Protein AF-A0A8C6QSW6-F1 (afdb_monomer_lite)

Organism: Nannospalax galili (NCBI:txid1026970)

Radius of gyration: 12.39 Å; chains: 1; bounding box: 35×23×29 Å

Secondary structure (DSSP, 8-state):
--------S------S--HHHHHHHHHHHTT-SSHHHHHHHHT-S---B-TTT--B-----TT--

InterPro domains:
  IPR020186 Meiosis-expressed gene 1 protein [PF15163] (11-65)
  IPR020186 Meiosis-expressed gene 1 protein [PTHR17008] (1-65)

pLDDT: mean 89.31, std 11.82, range [40.28, 97.06]

Structure (mmCIF, N/CA/C/O backbone):
data_AF-A0A8C6QSW6-F1
#
_entry.id   AF-A0A8C6QSW6-F1
#
loop_
_atom_site.group_PDB
_atom_site.id
_atom_site.type_symbol
_atom_site.label_atom_id
_atom_site.label_alt_id
_atom_site.label_comp_id
_atom_site.label_asym_id
_atom_site.label_entity_id
_atom_site.label_seq_id
_atom_site.pdbx_PDB_ins_code
_atom_site.Cartn_x
_atom_site.Cartn_y
_atom_site.Cartn_z
_atom_site.occupancy
_atom_site.B_iso_or_equiv
_atom_site.auth_seq_id
_atom_site.auth_comp_id
_atom_site.auth_asym_id
_atom_site.auth_atom_id
_atom_site.pdbx_PDB_model_num
ATOM 1 N N . MET A 1 1 ? 24.027 6.696 -0.351 1.00 40.28 1 MET A N 1
ATOM 2 C CA . MET A 1 1 ? 23.333 6.772 0.951 1.00 40.28 1 M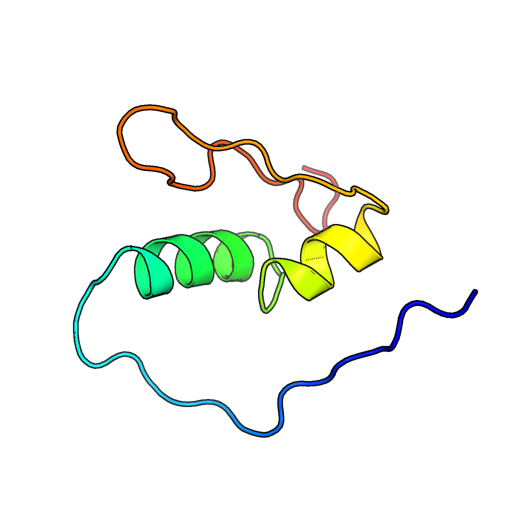ET A CA 1
ATOM 3 C C . MET A 1 1 ? 22.451 5.545 1.034 1.00 40.28 1 MET A C 1
ATOM 5 O O . MET A 1 1 ? 21.565 5.429 0.199 1.00 40.28 1 MET A O 1
ATOM 9 N N . ALA A 1 2 ? 22.756 4.587 1.910 1.00 41.53 2 ALA A N 1
ATOM 10 C CA . ALA A 1 2 ? 21.913 3.406 2.065 1.00 41.53 2 ALA A CA 1
ATOM 11 C C . ALA A 1 2 ? 20.533 3.875 2.538 1.00 41.53 2 ALA A C 1
ATOM 13 O O . ALA A 1 2 ? 20.419 4.452 3.620 1.00 41.53 2 ALA A O 1
ATOM 14 N N . SER A 1 3 ? 19.514 3.708 1.695 1.00 56.16 3 SER A N 1
ATOM 15 C CA . SER A 1 3 ? 18.114 3.820 2.091 1.00 56.16 3 SER A CA 1
ATOM 16 C C . SER A 1 3 ? 17.966 2.952 3.330 1.00 56.16 3 SER A C 1
ATOM 18 O O . SER A 1 3 ? 18.249 1.761 3.263 1.00 56.16 3 SER A O 1
ATOM 20 N N . SER A 1 4 ? 17.632 3.536 4.474 1.00 61.91 4 SER A N 1
ATOM 21 C CA . SER A 1 4 ? 17.415 2.769 5.693 1.00 61.91 4 SER A CA 1
ATOM 22 C C . SER A 1 4 ? 16.398 1.669 5.388 1.00 61.91 4 SER A C 1
ATOM 24 O O . SER A 1 4 ? 15.235 1.961 5.115 1.00 61.91 4 SER A O 1
ATOM 26 N N . ASP A 1 5 ? 16.840 0.410 5.373 1.00 69.75 5 ASP A N 1
ATOM 27 C CA . ASP A 1 5 ? 15.987 -0.766 5.196 1.00 69.75 5 ASP A CA 1
ATOM 28 C C . ASP A 1 5 ? 15.097 -0.909 6.438 1.00 69.75 5 ASP A C 1
ATOM 30 O O . ASP A 1 5 ? 15.330 -1.735 7.325 1.00 69.75 5 ASP A O 1
ATOM 34 N N . VAL A 1 6 ? 14.091 -0.038 6.548 1.00 82.56 6 VAL A N 1
ATOM 35 C CA . VAL A 1 6 ? 13.106 -0.055 7.621 1.00 82.56 6 VAL A CA 1
ATOM 36 C C . VAL A 1 6 ? 12.259 -1.303 7.421 1.00 82.56 6 VAL A C 1
ATOM 38 O O . VAL A 1 6 ? 11.369 -1.364 6.577 1.00 82.56 6 VAL A O 1
ATOM 41 N N . LYS A 1 7 ? 12.578 -2.348 8.182 1.00 87.94 7 LYS A N 1
ATOM 42 C CA . LYS A 1 7 ? 11.787 -3.577 8.227 1.00 87.94 7 LYS A CA 1
ATOM 43 C C . LYS A 1 7 ? 10.639 -3.416 9.232 1.00 87.94 7 LYS A C 1
ATOM 45 O O . LYS A 1 7 ? 10.823 -2.771 10.268 1.00 87.94 7 LYS A O 1
ATOM 50 N N . PRO A 1 8 ? 9.463 -4.008 8.96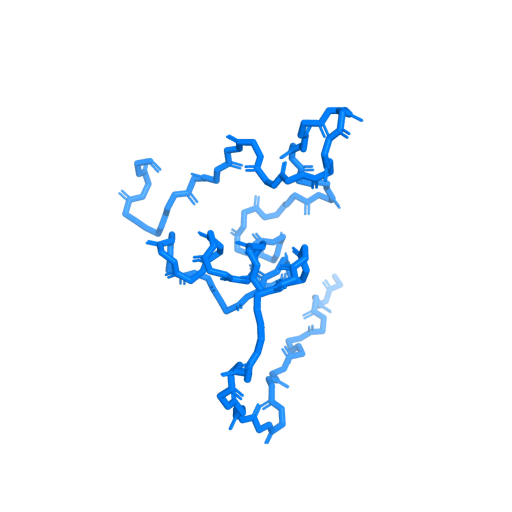1 1.00 91.69 8 PRO A N 1
ATOM 51 C CA . PRO A 1 8 ? 8.346 -3.971 9.887 1.00 91.69 8 PRO A CA 1
ATOM 52 C C . PRO A 1 8 ? 8.726 -4.711 11.170 1.00 91.69 8 PRO A C 1
ATOM 54 O O . PRO A 1 8 ? 9.365 -5.762 11.131 1.00 91.69 8 PRO A O 1
ATOM 57 N N . LYS A 1 9 ? 8.317 -4.156 12.312 1.00 94.06 9 LYS A N 1
ATOM 58 C CA . LYS A 1 9 ? 8.545 -4.766 13.630 1.00 94.06 9 LYS A CA 1
ATOM 59 C C . LYS A 1 9 ? 7.568 -5.911 13.909 1.00 94.06 9 LYS A C 1
ATOM 61 O O . LYS A 1 9 ? 7.925 -6.879 14.568 1.00 94.06 9 LYS A O 1
ATOM 66 N N . SER A 1 10 ? 6.338 -5.788 13.420 1.00 95.00 10 SER A N 1
ATOM 67 C CA . SER A 1 10 ? 5.260 -6.762 13.585 1.00 95.00 10 SER A CA 1
ATOM 68 C C . SER A 1 10 ? 4.226 -6.605 12.466 1.00 95.00 10 SER A C 1
ATOM 70 O O . SER A 1 10 ? 4.266 -5.637 11.706 1.00 95.00 10 SER A O 1
ATOM 72 N N . ILE A 1 11 ? 3.312 -7.572 12.354 1.00 95.00 11 ILE A N 1
ATOM 73 C CA . ILE A 1 11 ? 2.192 -7.551 11.408 1.00 95.00 11 ILE A CA 1
ATOM 74 C C . ILE A 1 11 ? 0.901 -7.737 12.205 1.00 95.00 11 ILE A C 1
ATOM 76 O O . ILE A 1 11 ? 0.772 -8.692 12.971 1.00 95.00 11 ILE A O 1
ATOM 80 N N . SER A 1 12 ? -0.059 -6.843 11.990 1.00 95.44 12 SER A N 1
ATOM 81 C CA . SER A 1 12 ? -1.388 -6.884 12.604 1.00 95.44 12 SER A CA 1
ATOM 82 C C . SER A 1 12 ? -2.460 -7.017 11.526 1.00 95.44 12 SER A C 1
ATOM 84 O O . SER A 1 12 ? -2.266 -6.584 10.392 1.00 95.44 12 SER A O 1
ATOM 86 N N . ARG A 1 13 ? -3.609 -7.607 11.873 1.00 96.19 13 ARG A N 1
ATOM 87 C CA . ARG A 1 13 ? -4.758 -7.699 10.960 1.00 96.19 13 ARG A CA 1
ATOM 88 C C . ARG A 1 13 ? -5.606 -6.434 11.045 1.00 96.19 13 ARG A C 1
ATOM 90 O O . ARG A 1 13 ? -5.927 -5.984 12.147 1.00 96.19 13 ARG A O 1
ATOM 97 N N . ALA A 1 14 ? -5.989 -5.903 9.888 1.00 96.75 14 ALA A N 1
ATOM 98 C CA . ALA A 1 14 ? -6.951 -4.815 9.796 1.00 96.75 14 ALA A CA 1
ATOM 99 C C . ALA A 1 14 ? -8.289 -5.235 10.425 1.00 96.75 14 ALA A C 1
ATOM 101 O O . ALA A 1 14 ? -8.752 -6.357 10.220 1.00 96.75 14 ALA A O 1
ATOM 102 N N . LYS A 1 15 ? -8.899 -4.334 11.200 1.00 96.56 15 LYS A N 1
ATOM 103 C CA . LYS A 1 15 ? -10.206 -4.561 11.844 1.00 96.56 15 LYS A CA 1
ATOM 104 C C . LYS A 1 15 ? -11.351 -3.847 11.130 1.00 96.56 15 LYS A C 1
ATOM 106 O O . LYS A 1 15 ? -12.497 -4.254 11.264 1.00 96.56 15 LYS A O 1
ATOM 111 N N . GLN A 1 16 ? -11.039 -2.765 10.425 1.00 97.06 16 GLN A N 1
ATOM 112 C CA . GLN A 1 16 ? -11.986 -1.899 9.733 1.00 97.06 16 GLN A CA 1
ATOM 113 C C . GLN A 1 16 ? -11.329 -1.409 8.445 1.00 97.06 16 GLN A C 1
ATOM 115 O O . GLN A 1 16 ? -10.100 -1.335 8.372 1.00 97.06 16 GLN A O 1
ATOM 120 N N . TRP A 1 17 ? -12.138 -1.095 7.438 1.00 96.25 17 TRP A N 1
ATOM 121 C CA . TRP A 1 17 ? -11.639 -0.507 6.201 1.00 96.25 17 TRP A CA 1
ATOM 122 C C . TRP A 1 17 ? -11.419 0.996 6.401 1.00 96.25 17 TRP A C 1
ATOM 124 O O . TRP A 1 17 ? -12.286 1.695 6.922 1.00 96.25 17 TRP A O 1
ATOM 134 N N . SER A 1 18 ? -10.240 1.474 6.018 1.00 95.81 18 SER A N 1
ATOM 135 C CA . SER A 1 18 ? -9.833 2.877 6.073 1.00 95.81 18 SER A CA 1
ATOM 136 C C . SER A 1 18 ? -8.937 3.182 4.876 1.00 95.81 18 SER A C 1
ATOM 138 O O . SER A 1 18 ? -8.458 2.264 4.210 1.00 95.81 18 SER A O 1
ATOM 140 N N . GLU A 1 19 ? -8.659 4.458 4.620 1.00 94.75 19 GLU A N 1
ATOM 141 C CA . GLU A 1 19 ? -7.763 4.870 3.531 1.00 94.75 19 GLU A CA 1
ATOM 142 C C . GLU A 1 19 ? -6.351 4.277 3.667 1.00 94.75 19 GLU A C 1
ATOM 144 O O . GLU A 1 19 ? -5.697 3.954 2.673 1.00 94.75 19 GLU A O 1
ATOM 149 N N . GLU A 1 20 ? -5.883 4.098 4.904 1.00 94.88 20 GLU A N 1
ATOM 150 C CA . GLU A 1 20 ? -4.617 3.429 5.194 1.00 94.88 20 GLU A CA 1
ATOM 151 C C . GLU A 1 20 ? -4.674 1.957 4.773 1.00 94.88 20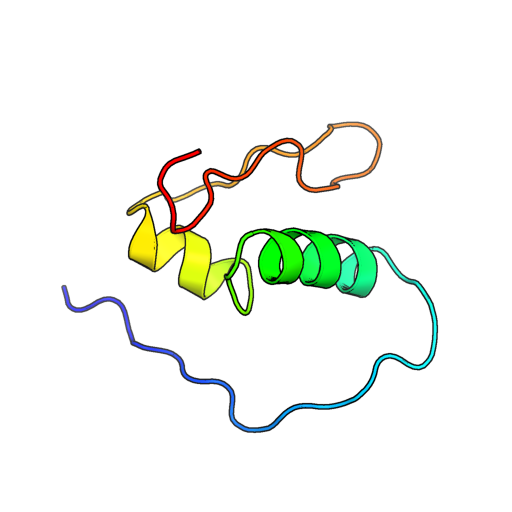 GLU A C 1
ATOM 153 O O . GLU A 1 20 ? -3.801 1.493 4.041 1.00 94.88 20 GLU A O 1
ATOM 158 N N . ILE A 1 21 ? -5.727 1.238 5.175 1.00 96.69 21 ILE A N 1
ATOM 159 C CA . ILE A 1 21 ? -5.904 -0.180 4.838 1.00 96.69 21 ILE A CA 1
ATOM 160 C C . ILE A 1 21 ? -6.097 -0.378 3.334 1.00 96.69 21 ILE A C 1
ATOM 162 O O . ILE A 1 21 ? -5.525 -1.308 2.773 1.00 96.69 21 ILE A O 1
ATOM 166 N N . GLU A 1 22 ? -6.841 0.503 2.668 1.00 96.88 22 GLU A N 1
ATOM 167 C CA . GLU A 1 22 ? -7.028 0.482 1.216 1.00 96.88 22 GLU A CA 1
ATOM 168 C C . GLU A 1 22 ? -5.693 0.644 0.478 1.00 96.88 22 GLU A C 1
ATOM 170 O O . GLU A 1 22 ? -5.373 -0.117 -0.438 1.00 96.88 22 GLU A O 1
ATOM 175 N N . ASN A 1 23 ? -4.867 1.604 0.898 1.00 96.31 23 ASN A N 1
ATOM 176 C CA . ASN A 1 23 ? -3.555 1.804 0.293 1.00 96.31 23 ASN A CA 1
ATOM 177 C C . ASN A 1 23 ? -2.604 0.638 0.596 1.00 96.31 23 ASN A C 1
ATOM 179 O O . ASN A 1 23 ? -1.934 0.159 -0.319 1.00 96.31 23 ASN A O 1
ATOM 183 N N . LEU A 1 24 ? -2.576 0.136 1.835 1.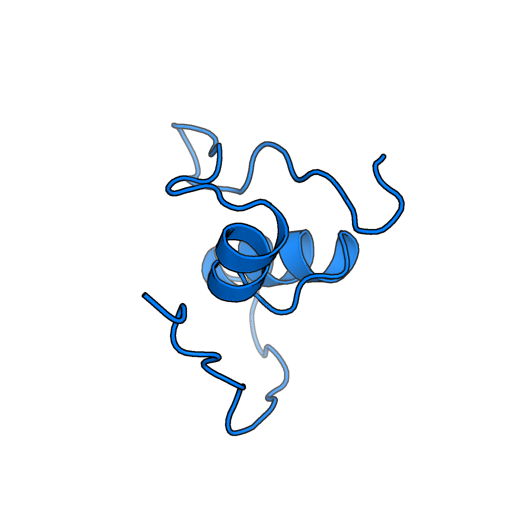00 96.88 24 LEU A N 1
ATOM 184 C CA . LEU A 1 24 ? -1.801 -1.054 2.202 1.00 96.88 24 LEU A CA 1
ATOM 185 C C . LEU A 1 24 ? -2.214 -2.269 1.368 1.00 96.88 24 LEU A C 1
ATOM 187 O O . LEU A 1 24 ? -1.349 -2.971 0.850 1.00 96.88 24 LEU A O 1
ATOM 191 N N . TYR A 1 25 ? -3.516 -2.478 1.173 1.00 96.50 25 TYR A N 1
ATOM 192 C CA . TYR A 1 25 ? -4.043 -3.531 0.313 1.00 96.50 25 TYR A CA 1
ATOM 193 C C . TYR A 1 25 ? -3.503 -3.408 -1.119 1.00 96.50 25 TYR A C 1
ATOM 195 O O . TYR A 1 25 ? -2.986 -4.384 -1.662 1.00 96.50 25 TYR A O 1
ATOM 203 N N . ARG A 1 26 ? -3.534 -2.209 -1.714 1.00 96.00 26 ARG A N 1
ATOM 204 C CA . ARG A 1 26 ? -2.998 -1.962 -3.066 1.00 96.00 26 ARG A CA 1
ATOM 205 C C . ARG A 1 26 ? -1.503 -2.261 -3.168 1.00 96.00 26 ARG A C 1
ATOM 207 O O . ARG A 1 26 ? -1.087 -2.932 -4.114 1.00 96.00 26 ARG A O 1
ATOM 214 N N . PHE A 1 27 ? -0.702 -1.816 -2.196 1.00 95.94 27 PHE A N 1
ATOM 215 C CA . PHE A 1 27 ? 0.729 -2.139 -2.150 1.00 95.94 27 PHE A CA 1
ATOM 216 C C . PHE A 1 27 ? 0.957 -3.649 -2.059 1.00 95.94 27 PHE A C 1
ATOM 218 O O . PHE A 1 27 ? 1.723 -4.203 -2.850 1.00 95.94 27 PHE A O 1
ATOM 225 N N . GLN A 1 28 ? 0.231 -4.328 -1.171 1.00 95.25 28 GLN A N 1
ATOM 226 C CA . GLN A 1 28 ? 0.374 -5.764 -0.933 1.00 95.25 28 GLN A CA 1
ATOM 227 C C . GLN A 1 28 ? -0.036 -6.600 -2.147 1.00 95.25 28 GLN A C 1
ATOM 229 O O . GLN A 1 28 ? 0.673 -7.542 -2.497 1.00 95.25 28 GLN A O 1
ATOM 234 N N . GLN A 1 29 ? -1.103 -6.220 -2.857 1.00 94.56 29 GLN A N 1
ATOM 235 C CA . GLN A 1 29 ? -1.503 -6.851 -4.124 1.00 94.56 29 GLN A CA 1
ATOM 236 C C . GLN A 1 29 ? -0.418 -6.7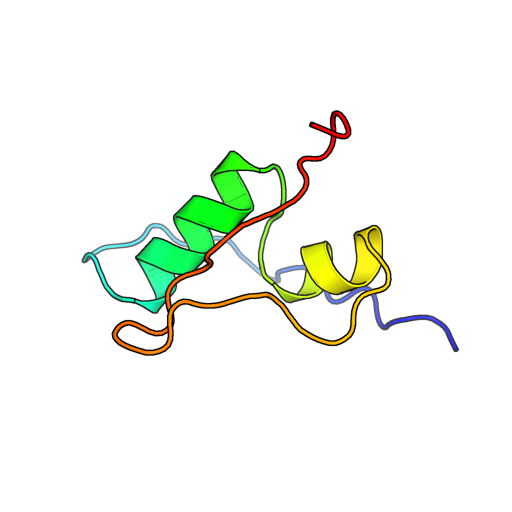41 -5.213 1.00 94.56 29 GLN A C 1
ATOM 238 O O . GLN A 1 29 ? -0.237 -7.6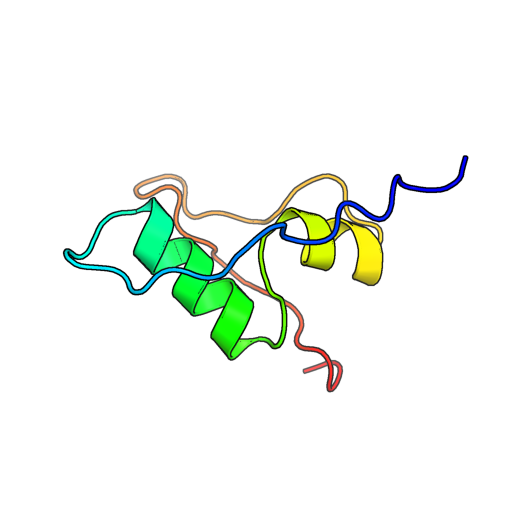54 -6.028 1.00 94.56 29 GLN A O 1
ATOM 243 N N . ALA A 1 30 ? 0.342 -5.643 -5.212 1.00 93.44 30 ALA A N 1
ATOM 244 C CA . ALA A 1 30 ? 1.477 -5.436 -6.109 1.00 93.44 30 ALA A CA 1
ATOM 245 C C . ALA A 1 30 ? 2.781 -6.120 -5.634 1.00 93.44 30 ALA A C 1
ATOM 247 O O . ALA A 1 30 ? 3.778 -6.123 -6.361 1.00 93.44 30 ALA A O 1
ATOM 248 N N . GLY A 1 31 ? 2.765 -6.742 -4.450 1.00 94.44 31 GLY A N 1
ATOM 249 C CA . GLY A 1 31 ? 3.900 -7.447 -3.854 1.00 94.44 31 GLY A CA 1
ATOM 250 C C . GLY A 1 31 ? 4.771 -6.582 -2.939 1.00 94.44 31 GLY A C 1
ATOM 251 O O . GLY A 1 31 ? 5.878 -6.996 -2.597 1.00 94.44 31 GLY A O 1
ATOM 252 N N . TYR A 1 32 ? 4.314 -5.394 -2.547 1.00 94.81 32 TYR A N 1
ATOM 253 C CA . TYR A 1 32 ? 5.017 -4.498 -1.626 1.00 94.81 32 TYR A CA 1
ATOM 254 C C . TYR A 1 32 ? 4.340 -4.489 -0.259 1.00 94.81 32 TYR A C 1
ATOM 256 O O . TYR A 1 32 ? 3.120 -4.507 -0.157 1.00 94.81 32 TYR A O 1
ATOM 264 N N . ARG A 1 33 ? 5.121 -4.435 0.814 1.00 94.50 33 ARG A N 1
ATOM 265 C CA . ARG A 1 33 ? 4.602 -4.358 2.184 1.00 94.50 33 ARG A CA 1
ATOM 266 C C . ARG A 1 33 ? 3.864 -3.043 2.429 1.00 94.50 33 ARG A C 1
ATOM 268 O O . ARG A 1 33 ? 2.797 -3.049 3.038 1.00 94.50 33 ARG A O 1
ATOM 275 N N . ASP A 1 34 ? 4.442 -1.948 1.943 1.00 94.69 34 ASP A N 1
ATOM 276 C CA . ASP A 1 34 ? 3.977 -0.577 2.122 1.00 94.69 34 ASP A CA 1
ATOM 277 C C . ASP A 1 34 ? 4.590 0.367 1.062 1.00 94.69 34 ASP A C 1
ATOM 279 O O . ASP A 1 34 ? 5.319 -0.048 0.154 1.00 94.69 34 ASP A O 1
ATOM 283 N N . GLU A 1 35 ? 4.291 1.662 1.190 1.00 94.12 35 GLU A N 1
ATOM 284 C CA . GLU A 1 35 ? 4.835 2.717 0.333 1.00 94.12 35 GLU A CA 1
ATOM 285 C C . GLU A 1 35 ? 6.361 2.843 0.432 1.00 94.12 35 GLU A C 1
ATOM 287 O O . GLU A 1 35 ? 7.012 3.175 -0.559 1.00 94.12 35 GLU A O 1
ATOM 292 N N . ILE A 1 36 ? 6.942 2.582 1.606 1.00 93.00 36 ILE A N 1
ATOM 293 C CA . ILE A 1 36 ? 8.381 2.739 1.840 1.00 93.00 36 ILE A CA 1
ATOM 294 C C . ILE A 1 36 ? 9.136 1.706 1.011 1.00 93.00 36 ILE A C 1
ATOM 296 O O . ILE A 1 36 ? 10.054 2.063 0.270 1.00 93.00 36 ILE A O 1
ATOM 300 N N . GLU A 1 37 ? 8.711 0.444 1.067 1.00 92.62 37 GLU A N 1
ATOM 301 C CA . GLU A 1 37 ? 9.317 -0.612 0.264 1.00 92.62 37 GLU A CA 1
ATOM 302 C C . GLU A 1 37 ? 9.151 -0.345 -1.236 1.00 92.62 37 GLU A C 1
ATOM 304 O O . GLU A 1 37 ? 10.100 -0.525 -1.998 1.00 92.62 37 GLU A O 1
ATOM 309 N N . TYR A 1 38 ? 7.976 0.118 -1.674 1.00 93.31 38 TYR A N 1
ATOM 310 C CA . TYR A 1 38 ? 7.764 0.461 -3.080 1.00 93.31 38 TYR A CA 1
ATOM 311 C C . TYR A 1 38 ? 8.738 1.548 -3.556 1.00 93.31 38 TYR A C 1
ATOM 313 O O . TYR A 1 38 ? 9.407 1.379 -4.579 1.00 93.31 38 TYR A O 1
ATOM 321 N N . LYS A 1 39 ? 8.871 2.634 -2.785 1.00 92.31 39 LYS A N 1
ATOM 322 C CA . LYS A 1 39 ? 9.805 3.732 -3.073 1.00 92.31 39 LYS A CA 1
ATOM 323 C C . LYS A 1 39 ? 11.250 3.261 -3.136 1.00 92.31 39 LYS A C 1
ATOM 325 O O . LYS A 1 39 ? 11.986 3.684 -4.022 1.00 92.31 39 LYS A O 1
ATOM 330 N N . GLN A 1 40 ? 11.646 2.359 -2.241 1.00 90.38 40 GLN A N 1
ATOM 331 C CA . GLN A 1 40 ? 12.988 1.781 -2.230 1.00 90.38 40 GLN A CA 1
ATOM 332 C C . GLN A 1 40 ? 13.245 0.895 -3.452 1.00 90.38 40 GLN A C 1
ATOM 334 O O . GLN A 1 40 ? 14.264 1.061 -4.117 1.00 90.38 40 GLN A O 1
ATOM 339 N N . VAL A 1 41 ? 12.315 -0.009 -3.779 1.00 90.25 41 VAL A N 1
ATOM 340 C CA . VAL A 1 41 ? 12.473 -0.959 -4.892 1.00 90.25 41 VAL A CA 1
ATOM 341 C C . VAL A 1 41 ? 12.452 -0.254 -6.246 1.00 90.25 41 VAL A C 1
ATOM 343 O O . VAL A 1 41 ? 13.249 -0.588 -7.118 1.00 90.25 41 VAL A O 1
ATOM 346 N N . LYS A 1 42 ? 11.549 0.711 -6.439 1.00 89.56 42 LYS A N 1
ATOM 347 C CA . LYS A 1 42 ? 11.424 1.449 -7.706 1.00 89.56 42 LYS A CA 1
ATOM 348 C C . LYS A 1 42 ? 12.282 2.712 -7.764 1.00 89.56 42 LYS A C 1
ATOM 350 O O . LYS A 1 42 ? 12.306 3.362 -8.801 1.00 89.56 42 LYS A O 1
ATOM 355 N N . GLN A 1 43 ? 12.985 3.043 -6.679 1.00 88.06 43 GLN A N 1
ATOM 356 C CA . GLN A 1 43 ? 13.807 4.250 -6.550 1.00 88.06 43 GLN A CA 1
ATOM 357 C C . GLN A 1 43 ? 13.028 5.538 -6.877 1.00 88.06 43 GLN A C 1
ATOM 359 O O . GLN A 1 43 ? 13.541 6.452 -7.518 1.00 88.06 43 GLN A O 1
ATOM 364 N N . VAL A 1 44 ? 11.774 5.609 -6.420 1.00 88.75 44 VAL A N 1
ATOM 365 C CA . VAL A 1 44 ? 10.884 6.765 -6.613 1.00 88.75 44 VAL A CA 1
ATOM 366 C C . VAL A 1 44 ? 10.680 7.526 -5.305 1.00 88.75 44 VAL A C 1
ATOM 368 O O . VAL A 1 44 ? 10.623 6.934 -4.230 1.00 88.75 44 VAL A O 1
ATOM 371 N N . SER A 1 45 ? 10.543 8.850 -5.378 1.00 87.44 45 SER A N 1
ATOM 372 C CA . SER A 1 45 ? 10.285 9.702 -4.205 1.00 87.44 45 SER A CA 1
ATOM 373 C C . SER A 1 45 ? 8.792 9.839 -3.881 1.00 87.44 45 SER A C 1
ATOM 375 O O . SER A 1 45 ? 8.414 9.974 -2.712 1.00 87.44 45 SER A O 1
ATOM 377 N N . MET A 1 46 ? 7.932 9.765 -4.900 1.00 89.19 46 MET A N 1
ATOM 378 C CA . MET A 1 46 ? 6.483 9.947 -4.803 1.00 89.19 46 MET A CA 1
ATOM 379 C C . MET A 1 46 ? 5.726 8.799 -5.476 1.00 89.19 46 MET A C 1
ATOM 381 O O . MET A 1 46 ? 6.212 8.187 -6.425 1.00 89.19 46 MET A O 1
ATOM 385 N N . VAL A 1 47 ? 4.530 8.514 -4.957 1.00 92.69 47 VAL A N 1
ATOM 386 C CA . VAL A 1 47 ? 3.582 7.550 -5.527 1.00 92.69 47 VAL A CA 1
ATOM 387 C C . VAL A 1 47 ? 2.415 8.320 -6.120 1.00 92.69 47 VAL A C 1
ATOM 389 O O . VAL A 1 47 ? 1.871 9.210 -5.466 1.00 92.69 47 VAL A O 1
ATOM 392 N N . ASP A 1 48 ? 2.016 7.960 -7.337 1.00 92.56 48 ASP A N 1
ATOM 393 C CA . ASP A 1 48 ? 0.860 8.569 -7.988 1.00 92.56 48 ASP A CA 1
ATOM 394 C C . ASP A 1 48 ? -0.426 8.216 -7.236 1.00 92.56 48 ASP A C 1
ATOM 396 O O . ASP A 1 48 ? -0.726 7.042 -6.985 1.00 92.56 48 ASP A O 1
ATOM 400 N N . ARG A 1 49 ? -1.209 9.243 -6.906 1.00 94.94 49 ARG A N 1
ATOM 401 C CA . ARG A 1 49 ? -2.461 9.137 -6.151 1.00 94.94 49 ARG A CA 1
ATOM 402 C C . ARG A 1 49 ? -3.593 9.867 -6.870 1.00 94.94 49 ARG A C 1
ATOM 404 O O . ARG A 1 49 ? -3.348 10.805 -7.628 1.00 94.94 49 ARG A O 1
ATOM 411 N N . TRP A 1 50 ? -4.826 9.420 -6.660 1.00 93.06 50 TRP A N 1
ATOM 412 C CA . TRP A 1 50 ? -6.010 10.147 -7.122 1.00 93.06 50 TRP A CA 1
ATOM 413 C C . TRP A 1 50 ? -6.211 11.414 -6.278 1.00 93.06 50 TRP A C 1
ATOM 415 O O . TRP A 1 50 ? -6.140 11.315 -5.052 1.00 93.06 50 TRP A O 1
ATOM 425 N N . PRO A 1 51 ? -6.452 12.590 -6.885 1.00 92.25 51 PRO A N 1
ATOM 426 C CA . PRO A 1 51 ? -6.584 13.842 -6.143 1.00 92.25 51 PRO A CA 1
ATOM 427 C C . PRO A 1 51 ? -7.828 13.883 -5.245 1.00 92.25 51 PRO A C 1
ATOM 429 O O . PRO A 1 51 ? -7.799 14.550 -4.218 1.00 92.25 51 PRO A O 1
ATOM 432 N N . GLU A 1 52 ? -8.897 13.161 -5.591 1.00 92.88 52 GLU A N 1
ATOM 433 C CA . GLU A 1 52 ? -10.160 13.194 -4.846 1.00 92.88 52 GLU A CA 1
ATOM 434 C C . GLU A 1 52 ? -10.145 12.320 -3.584 1.00 92.88 52 GLU A C 1
ATOM 436 O O . GLU A 1 52 ? -10.811 12.641 -2.606 1.00 92.88 52 GLU A O 1
ATOM 441 N N . THR A 1 53 ? -9.413 11.202 -3.610 1.00 91.69 53 THR A N 1
ATOM 442 C CA . THR A 1 53 ? -9.440 10.172 -2.547 1.00 91.69 53 THR A CA 1
ATOM 443 C C . THR A 1 53 ? -8.084 9.929 -1.894 1.00 91.69 53 THR A C 1
ATOM 445 O O . THR A 1 53 ? -7.995 9.234 -0.889 1.00 91.69 53 THR A O 1
ATOM 448 N N . GLY A 1 54 ? -6.995 10.412 -2.496 1.00 91.81 54 GLY A N 1
ATOM 449 C CA . GLY A 1 54 ? -5.635 10.101 -2.059 1.00 91.81 54 GLY A CA 1
ATOM 450 C C . GLY A 1 54 ? -5.218 8.641 -2.283 1.00 91.81 54 GLY A C 1
ATOM 451 O O . GLY A 1 54 ? -4.098 8.273 -1.916 1.00 91.81 54 GLY A O 1
ATOM 452 N N . TYR A 1 55 ? -6.060 7.797 -2.893 1.00 94.25 55 TYR A N 1
ATOM 453 C CA . TYR A 1 55 ? -5.743 6.387 -3.124 1.00 94.25 55 TYR A CA 1
ATOM 454 C C . TYR A 1 55 ? -4.653 6.204 -4.165 1.00 94.25 55 TYR A C 1
ATOM 456 O O . TYR A 1 55 ? -4.572 6.947 -5.144 1.00 94.25 55 TYR A O 1
ATOM 464 N N . VAL A 1 56 ? -3.843 5.162 -3.976 1.00 94.81 56 VAL A N 1
ATOM 465 C CA . VAL A 1 56 ? -2.807 4.762 -4.929 1.00 94.81 56 VAL A CA 1
ATOM 466 C C . VAL A 1 56 ? -3.428 4.533 -6.311 1.00 94.81 56 VAL A C 1
ATOM 468 O O . VAL A 1 56 ? -4.288 3.664 -6.494 1.00 94.81 56 VAL A O 1
ATOM 471 N N . LYS A 1 57 ? -2.978 5.334 -7.283 1.00 93.88 57 LYS A N 1
ATOM 472 C CA . LYS A 1 57 ? -3.498 5.365 -8.653 1.00 93.88 57 LYS A CA 1
ATOM 473 C C . LYS A 1 57 ? -2.927 4.241 -9.508 1.00 93.88 57 LYS A C 1
ATOM 475 O O . LYS A 1 57 ? -3.667 3.613 -10.257 1.00 93.88 57 LYS A O 1
ATOM 480 N N . LYS A 1 58 ? -1.620 3.996 -9.396 1.00 91.31 58 LYS A N 1
ATOM 481 C CA . LYS A 1 58 ? -0.912 2.904 -10.075 1.00 91.31 58 LYS A CA 1
ATOM 482 C C . LYS A 1 58 ? 0.326 2.486 -9.287 1.00 91.31 58 LYS A C 1
ATOM 484 O O . LYS A 1 58 ? 0.961 3.322 -8.647 1.00 91.31 58 LYS A O 1
ATOM 489 N N . LEU A 1 59 ? 0.679 1.209 -9.385 1.00 92.88 59 LEU A N 1
ATOM 490 C CA . LEU A 1 59 ? 1.936 0.642 -8.900 1.00 92.88 59 LEU A CA 1
ATOM 491 C C . LEU A 1 59 ? 2.481 -0.280 -9.977 1.00 92.88 59 LEU A C 1
ATOM 493 O O . LEU A 1 59 ? 1.722 -1.073 -10.527 1.00 92.88 59 LEU A O 1
ATOM 497 N N . GLN A 1 60 ? 3.781 -0.199 -10.241 1.00 90.56 60 GLN A N 1
ATOM 498 C CA . GLN A 1 60 ? 4.450 -1.240 -11.010 1.00 90.56 60 GLN A CA 1
ATOM 499 C C . GLN A 1 60 ? 4.723 -2.416 -10.079 1.00 90.56 60 GLN A C 1
ATOM 501 O O . GLN A 1 60 ? 5.354 -2.226 -9.040 1.00 90.56 60 GLN A O 1
ATOM 506 N N . ARG A 1 61 ? 4.267 -3.611 -10.438 1.00 89.56 61 ARG A N 1
ATOM 507 C CA . ARG A 1 61 ? 4.408 -4.824 -9.630 1.00 89.56 61 ARG A CA 1
ATOM 508 C C . ARG A 1 61 ? 5.853 -5.339 -9.638 1.00 89.56 61 ARG A C 1
ATOM 510 O O . ARG A 1 61 ? 6.728 -4.865 -10.377 1.00 89.56 61 ARG A O 1
ATOM 517 N N . ARG A 1 62 ? 6.125 -6.340 -8.792 1.00 83.00 62 ARG A N 1
ATOM 518 C CA . ARG A 1 62 ? 7.437 -7.015 -8.734 1.00 83.00 62 ARG A CA 1
ATOM 519 C C . ARG A 1 62 ? 7.764 -7.851 -9.972 1.00 83.00 62 ARG A C 1
ATOM 521 O O . ARG A 1 62 ? 8.938 -8.038 -10.262 1.00 83.00 62 ARG A O 1
ATOM 528 N N . ASP A 1 63 ? 6.755 -8.311 -10.701 1.00 85.38 63 ASP A N 1
ATOM 529 C CA . ASP A 1 63 ? 6.901 -8.993 -11.994 1.00 85.38 63 ASP A CA 1
ATOM 530 C C . ASP A 1 63 ? 7.103 -8.010 -13.171 1.00 85.38 63 ASP A C 1
ATOM 532 O O . ASP A 1 63 ? 7.120 -8.423 -14.326 1.00 85.38 63 ASP A O 1
ATOM 536 N N . ASN A 1 64 ? 7.309 -6.717 -12.874 1.00 76.94 64 ASN A N 1
ATOM 537 C CA . ASN A 1 64 ? 7.463 -5.609 -13.823 1.00 76.94 64 ASN A CA 1
ATOM 538 C C . ASN A 1 64 ? 6.247 -5.338 -14.721 1.00 76.94 64 ASN A C 1
ATOM 540 O O . ASN A 1 64 ? 6.393 -4.612 -15.707 1.00 76.94 64 ASN A O 1
ATOM 544 N N . THR A 1 65 ? 5.070 -5.844 -14.344 1.00 65.19 65 THR A N 1
ATOM 545 C CA . THR A 1 65 ? 3.786 -5.436 -14.934 1.00 65.19 65 THR A CA 1
ATOM 546 C C . THR A 1 65 ? 3.203 -4.184 -14.285 1.00 65.19 65 THR A C 1
ATOM 548 O O . THR A 1 65 ? 3.597 -3.845 -13.138 1.00 65.19 65 THR A O 1
#

Foldseek 3Di:
DPLPPDDDPDDDDDPDDDLQVQQCVVCVVLVHRHPSRQCVVVVHPDFDADPVRRHGPDGQHPVRD

Sequence (65 aa):
MASSDVKPKSISRAKQWSEEIENLYRFQQAGYRDEIEYKQVKQVSMVDRWPETGYVKKLQRRDNT